Protein AF-A0A7V6J2F7-F1 (afdb_m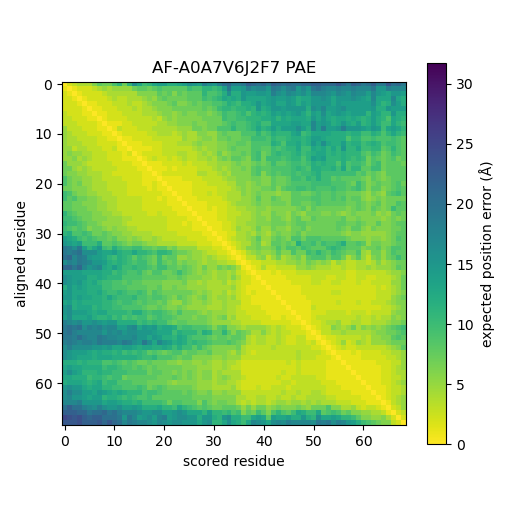onomer)

Solvent-accessible surface area (backbone atoms only — not comparable to full-atom values): 4022 Å² total; per-residue (Å²): 111,70,66,57,52,51,49,54,53,49,49,50,52,53,49,49,52,53,49,48,54,54,49,52,52,53,53,54,53,48,45,68,76,53,56,96,74,50,66,66,55,53,48,51,53,34,47,74,71,76,38,87,76,50,75,67,57,40,50,52,52,53,52,54,59,60,71,75,108

Foldseek 3Di:
DVVVVVVVVVCCVVCVVVVVVVVVVVVVVVCVVPPPDDLVNLQVVCVVVVHRDDPVVSVVVVVVVVVVD

Structure (mmCIF, N/CA/C/O backbone):
data_AF-A0A7V6J2F7-F1
#
_entry.id   AF-A0A7V6J2F7-F1
#
loop_
_atom_site.group_PDB
_atom_site.id
_atom_site.type_symbol
_atom_site.label_atom_id
_atom_site.label_alt_id
_atom_site.label_comp_id
_atom_site.label_asym_id
_atom_site.label_entity_id
_atom_site.label_seq_id
_atom_site.pdbx_PDB_ins_code
_atom_site.Cartn_x
_atom_site.Cartn_y
_atom_site.Cartn_z
_atom_site.occupancy
_atom_site.B_iso_or_equiv
_atom_site.auth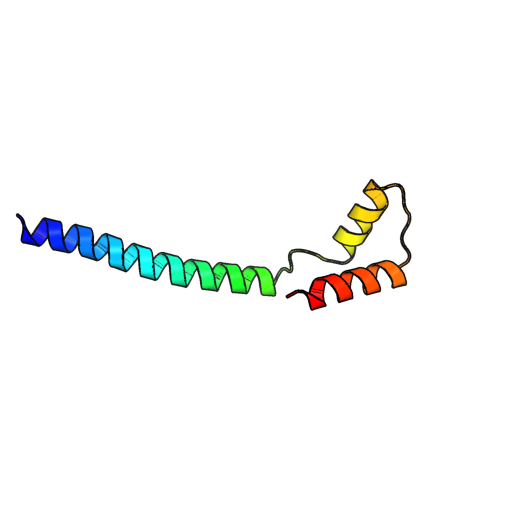_seq_id
_atom_site.auth_comp_id
_atom_site.auth_asym_id
_atom_site.auth_atom_id
_atom_site.pdbx_PDB_model_num
ATOM 1 N N . MET A 1 1 ? 27.234 -3.998 -36.113 1.00 77.69 1 MET A N 1
ATOM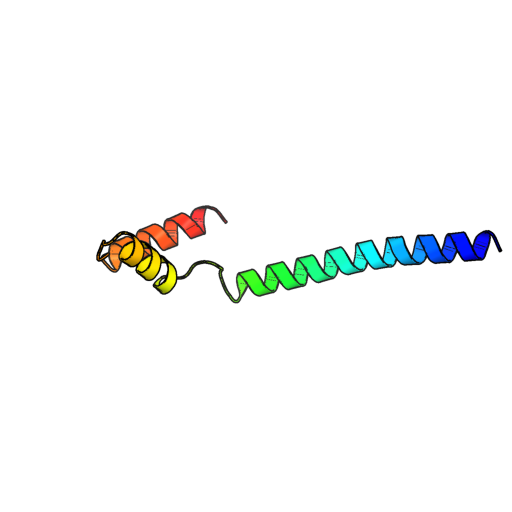 2 C CA . MET A 1 1 ? 27.186 -2.697 -35.403 1.00 77.69 1 MET A CA 1
ATOM 3 C C . MET A 1 1 ? 25.762 -2.183 -35.195 1.00 77.69 1 MET A C 1
ATOM 5 O O . MET A 1 1 ? 25.350 -2.098 -34.051 1.00 77.69 1 MET A O 1
ATOM 9 N N . LEU A 1 2 ? 24.984 -1.849 -36.236 1.00 82.12 2 LEU A N 1
ATOM 10 C CA . LEU A 1 2 ? 23.615 -1.308 -36.064 1.00 82.12 2 LEU A CA 1
ATOM 11 C C . LEU A 1 2 ? 22.605 -2.323 -35.492 1.00 82.12 2 LEU A C 1
ATOM 13 O O . LEU A 1 2 ? 21.797 -1.971 -34.640 1.00 82.12 2 LEU A O 1
ATOM 17 N N . ILE A 1 3 ? 22.682 -3.586 -35.923 1.00 88.19 3 ILE A N 1
ATOM 18 C CA . ILE A 1 3 ? 21.815 -4.679 -35.442 1.00 88.19 3 ILE A CA 1
ATOM 19 C C . ILE A 1 3 ? 22.073 -4.978 -33.957 1.00 88.19 3 ILE A C 1
ATOM 21 O O . ILE A 1 3 ? 21.129 -5.186 -33.201 1.00 88.19 3 ILE A O 1
ATOM 25 N N . ASP A 1 4 ? 23.335 -4.923 -33.526 1.00 88.94 4 ASP A N 1
ATOM 26 C CA . ASP A 1 4 ? 23.733 -5.158 -32.132 1.00 88.94 4 ASP A CA 1
ATOM 27 C C . ASP A 1 4 ? 23.168 -4.077 -31.202 1.00 88.94 4 ASP A C 1
ATOM 29 O O . ASP A 1 4 ? 22.652 -4.378 -30.128 1.00 88.94 4 ASP A O 1
ATOM 33 N N . ILE A 1 5 ? 23.195 -2.816 -31.650 1.00 88.19 5 ILE A N 1
ATOM 34 C CA . ILE A 1 5 ? 22.594 -1.684 -30.931 1.00 88.19 5 ILE A CA 1
ATOM 35 C C . ILE A 1 5 ? 21.071 -1.855 -30.849 1.00 88.19 5 ILE A C 1
ATOM 37 O O . ILE A 1 5 ? 20.482 -1.636 -29.792 1.00 88.19 5 ILE A O 1
ATOM 41 N N . LEU A 1 6 ? 20.428 -2.291 -31.936 1.00 87.75 6 LEU A N 1
ATOM 42 C CA . LEU A 1 6 ? 18.982 -2.507 -31.968 1.00 87.75 6 LEU A CA 1
ATOM 43 C C . LEU A 1 6 ? 18.545 -3.634 -31.017 1.00 87.75 6 LEU A C 1
ATOM 45 O O . LEU A 1 6 ? 17.549 -3.491 -30.309 1.00 87.75 6 LEU A O 1
ATOM 49 N N . LEU A 1 7 ? 19.313 -4.726 -30.954 1.00 89.00 7 LEU A N 1
ATOM 50 C CA . LEU A 1 7 ? 19.089 -5.830 -30.017 1.00 89.00 7 LEU A CA 1
ATOM 51 C C . LEU A 1 7 ? 19.342 -5.417 -28.564 1.00 89.00 7 LEU A C 1
ATOM 53 O O . LEU A 1 7 ? 18.566 -5.796 -27.690 1.00 89.00 7 LEU A O 1
ATOM 57 N N . ALA A 1 8 ? 20.373 -4.610 -28.299 1.00 89.00 8 ALA A N 1
ATOM 58 C CA . ALA A 1 8 ? 20.647 -4.094 -26.959 1.00 89.00 8 ALA A CA 1
ATOM 59 C C . ALA A 1 8 ? 19.509 -3.190 -26.450 1.00 89.00 8 ALA A C 1
ATOM 61 O O . ALA A 1 8 ? 19.036 -3.351 -25.324 1.00 89.00 8 ALA A O 1
ATOM 62 N N . VAL A 1 9 ? 19.014 -2.281 -27.297 1.00 91.81 9 VAL A N 1
ATOM 63 C CA . VAL A 1 9 ? 17.883 -1.398 -26.966 1.00 91.81 9 VAL A CA 1
ATOM 64 C C . VAL A 1 9 ? 16.578 -2.191 -26.845 1.00 91.81 9 VAL A C 1
ATOM 66 O O . VAL A 1 9 ? 15.820 -1.989 -25.895 1.00 91.81 9 VAL A O 1
ATOM 69 N N . GLY A 1 10 ? 16.329 -3.136 -27.754 1.00 91.38 10 GLY A N 1
ATOM 70 C CA . GLY A 1 10 ? 15.166 -4.023 -27.694 1.00 91.38 10 GLY A CA 1
ATOM 71 C C . GLY A 1 10 ? 15.153 -4.887 -26.431 1.00 91.38 10 GLY A C 1
ATOM 72 O O . GLY A 1 10 ? 14.128 -4.975 -25.757 1.00 91.38 10 GLY A O 1
ATOM 73 N N . GLY A 1 11 ? 16.299 -5.458 -26.052 1.00 91.50 11 GLY A N 1
ATOM 74 C CA . GLY A 1 11 ? 16.463 -6.236 -24.824 1.00 91.50 11 GLY A CA 1
ATOM 75 C C . GLY A 1 11 ? 16.217 -5.413 -23.559 1.00 91.50 11 GLY A C 1
ATOM 76 O O . GLY A 1 11 ? 15.551 -5.893 -22.643 1.00 91.50 11 GLY A O 1
ATOM 77 N N . LEU A 1 12 ? 16.668 -4.154 -23.524 1.00 92.00 12 LEU A N 1
ATOM 78 C CA . LEU A 1 12 ? 16.382 -3.234 -22.417 1.00 92.00 12 LEU A CA 1
ATOM 79 C C . LEU A 1 12 ? 14.895 -2.883 -22.313 1.00 92.00 12 LEU A C 1
ATOM 81 O O . LEU A 1 12 ? 14.352 -2.863 -21.209 1.00 92.00 12 LEU A O 1
ATOM 85 N N . LEU A 1 13 ? 14.220 -2.648 -23.439 1.00 93.69 13 LEU A N 1
ATOM 86 C CA . LEU A 1 13 ? 12.782 -2.369 -23.450 1.00 93.69 13 LEU A CA 1
ATOM 87 C C . LEU A 1 13 ? 11.971 -3.585 -22.993 1.00 93.69 13 LEU A C 1
ATOM 89 O O . LEU A 1 13 ? 11.116 -3.464 -22.116 1.00 93.69 13 LEU A O 1
ATOM 93 N N . VAL A 1 14 ? 12.268 -4.766 -23.537 1.00 93.81 14 VAL A N 1
ATOM 94 C CA . VAL A 1 14 ? 11.582 -6.013 -23.168 1.00 93.81 14 VAL A CA 1
ATOM 95 C C . VAL A 1 14 ? 11.859 -6.374 -21.707 1.00 93.81 14 VAL A C 1
ATOM 97 O O . VAL A 1 14 ? 10.925 -6.682 -20.965 1.00 93.81 14 VAL A O 1
ATOM 100 N N . GLY A 1 15 ? 13.112 -6.267 -21.260 1.00 92.50 15 GLY A N 1
ATOM 101 C CA . GLY A 1 15 ? 13.503 -6.491 -19.868 1.00 92.50 15 GLY A CA 1
ATOM 102 C C . GLY A 1 15 ? 12.856 -5.497 -18.902 1.00 92.50 15 GLY A C 1
ATOM 103 O O . GLY A 1 15 ? 12.370 -5.901 -17.847 1.00 92.50 15 GLY A O 1
ATOM 104 N N . GLY A 1 16 ? 12.771 -4.217 -19.276 1.00 94.12 16 GLY A N 1
ATOM 105 C CA . GLY A 1 16 ? 12.108 -3.181 -18.483 1.00 94.12 16 GLY A CA 1
ATOM 106 C C . GLY A 1 16 ? 10.603 -3.416 -18.343 1.00 94.12 16 GLY A C 1
ATOM 107 O O . GLY A 1 16 ? 10.068 -3.339 -17.236 1.00 94.12 16 GLY A O 1
ATOM 108 N N . ILE A 1 17 ? 9.923 -3.777 -19.435 1.00 95.00 17 ILE A N 1
ATOM 109 C CA . ILE A 1 17 ? 8.486 -4.087 -19.421 1.00 95.00 17 ILE A CA 1
ATOM 110 C C . ILE A 1 17 ? 8.219 -5.332 -18.569 1.00 95.00 17 ILE A C 1
ATOM 112 O O . ILE A 1 17 ? 7.389 -5.289 -17.658 1.00 95.00 17 ILE A O 1
ATOM 116 N N . LEU A 1 18 ? 8.944 -6.427 -18.811 1.00 94.44 18 LEU A N 1
ATOM 117 C CA . LEU A 1 18 ? 8.787 -7.661 -18.036 1.00 94.44 18 LEU A CA 1
ATOM 118 C C . LEU A 1 18 ? 9.105 -7.438 -16.551 1.00 94.44 18 LEU A C 1
ATOM 120 O O . LEU A 1 18 ? 8.329 -7.850 -15.686 1.00 94.44 18 LEU A O 1
ATOM 124 N N . GLY A 1 19 ? 10.190 -6.725 -16.246 1.00 93.38 19 GLY A N 1
ATOM 125 C CA . GLY A 1 19 ? 10.581 -6.381 -14.881 1.00 93.38 19 GLY A CA 1
ATOM 126 C C . GLY A 1 19 ? 9.535 -5.530 -14.159 1.00 93.38 19 GLY A C 1
ATOM 127 O O . GLY A 1 19 ? 9.233 -5.790 -12.990 1.00 93.38 19 GLY A O 1
ATOM 128 N N . PHE A 1 20 ? 8.919 -4.566 -14.852 1.00 94.31 20 PHE A N 1
ATOM 129 C CA . PHE A 1 20 ? 7.850 -3.735 -14.298 1.00 94.31 20 PHE A CA 1
ATOM 130 C C . PHE A 1 20 ? 6.609 -4.560 -13.952 1.00 94.31 20 PHE A C 1
ATOM 132 O O . PHE A 1 20 ? 6.084 -4.450 -12.842 1.00 94.31 20 PHE A O 1
ATOM 139 N N . PHE A 1 21 ? 6.153 -5.420 -14.867 1.00 94.31 21 PHE A N 1
ATOM 140 C CA . PHE A 1 21 ? 4.967 -6.247 -14.637 1.00 94.31 21 PHE A CA 1
ATOM 141 C C . PHE A 1 21 ? 5.165 -7.250 -13.495 1.00 94.31 21 PHE A C 1
ATOM 143 O O . PHE A 1 21 ? 4.284 -7.384 -12.638 1.00 94.31 21 PHE A O 1
ATOM 150 N N . ILE A 1 22 ? 6.326 -7.908 -13.438 1.00 93.69 22 ILE A N 1
ATOM 151 C CA . ILE A 1 22 ? 6.663 -8.843 -12.356 1.00 93.69 22 ILE A CA 1
ATOM 152 C C . ILE A 1 22 ? 6.713 -8.105 -11.018 1.00 93.69 22 ILE A C 1
ATOM 154 O O . ILE A 1 22 ? 6.041 -8.507 -10.065 1.00 93.69 22 ILE A O 1
ATOM 158 N N . SER A 1 23 ? 7.450 -6.993 -10.957 1.00 93.31 23 SER A N 1
ATOM 159 C CA . SER A 1 23 ? 7.566 -6.188 -9.740 1.00 93.31 23 SER A CA 1
ATOM 160 C C . SER A 1 23 ? 6.196 -5.704 -9.277 1.00 93.31 23 SER A C 1
ATOM 162 O O . SER A 1 23 ? 5.845 -5.886 -8.112 1.00 93.31 23 SER A O 1
ATOM 164 N N . ARG A 1 24 ? 5.361 -5.188 -10.187 1.00 91.38 24 ARG A N 1
ATOM 165 C CA . ARG A 1 24 ? 3.994 -4.750 -9.877 1.00 91.38 24 ARG A CA 1
ATOM 166 C C . ARG A 1 24 ? 3.170 -5.862 -9.229 1.00 91.38 24 ARG A C 1
ATOM 168 O O . ARG A 1 24 ? 2.509 -5.617 -8.220 1.00 91.38 24 ARG A O 1
ATOM 175 N N . ASN A 1 25 ? 3.215 -7.076 -9.776 1.00 90.31 25 ASN A N 1
ATOM 176 C CA . ASN A 1 25 ? 2.478 -8.206 -9.215 1.00 90.31 25 ASN A CA 1
ATOM 177 C C . ASN A 1 25 ? 2.997 -8.594 -7.818 1.00 90.31 25 ASN A C 1
ATOM 179 O O . ASN A 1 25 ? 2.206 -8.829 -6.902 1.00 90.31 25 ASN A O 1
ATOM 183 N N . LEU A 1 26 ? 4.319 -8.599 -7.624 1.00 90.69 26 LEU A N 1
ATOM 184 C CA . LEU A 1 26 ? 4.939 -8.867 -6.323 1.00 90.69 26 LEU A CA 1
ATOM 185 C C . LEU A 1 26 ? 4.557 -7.813 -5.274 1.00 90.69 26 LEU A C 1
ATOM 187 O O . LEU A 1 26 ? 4.167 -8.176 -4.162 1.00 90.69 26 LEU A O 1
ATOM 191 N N . PHE A 1 27 ? 4.598 -6.527 -5.632 1.00 89.25 27 PHE A N 1
ATOM 192 C CA . PHE A 1 27 ? 4.188 -5.423 -4.759 1.00 89.25 27 PHE A CA 1
ATOM 193 C C . PHE A 1 27 ? 2.711 -5.521 -4.370 1.00 89.25 27 PHE A C 1
ATOM 195 O O . PHE A 1 27 ? 2.369 -5.416 -3.191 1.00 89.25 27 PHE A O 1
ATOM 202 N N . MET A 1 28 ? 1.828 -5.782 -5.337 1.00 86.31 28 MET A N 1
ATOM 203 C CA . MET A 1 28 ? 0.396 -5.969 -5.079 1.00 86.31 28 MET A CA 1
ATOM 204 C C . MET A 1 28 ? 0.133 -7.157 -4.150 1.00 86.31 28 MET A C 1
ATOM 206 O O . MET A 1 28 ? -0.677 -7.056 -3.226 1.00 86.31 28 MET A O 1
ATOM 210 N N . ASN A 1 29 ? 0.837 -8.272 -4.348 1.00 87.75 29 ASN A N 1
ATOM 211 C CA . ASN A 1 29 ? 0.712 -9.442 -3.483 1.00 87.75 29 ASN A CA 1
ATOM 212 C C . ASN A 1 29 ? 1.233 -9.176 -2.065 1.00 87.75 29 ASN A C 1
ATOM 214 O O . ASN A 1 29 ? 0.609 -9.628 -1.104 1.00 87.75 29 ASN A O 1
ATOM 218 N N . GLN A 1 30 ? 2.316 -8.409 -1.909 1.00 86.38 30 GLN A N 1
ATOM 219 C CA . GLN A 1 30 ? 2.787 -7.984 -0.587 1.00 86.38 30 GLN A CA 1
ATOM 220 C C . GLN A 1 30 ? 1.775 -7.083 0.127 1.00 86.38 30 GLN A C 1
ATOM 222 O O . GLN A 1 30 ? 1.464 -7.346 1.285 1.00 86.38 30 GLN A O 1
ATOM 227 N N . MET A 1 31 ? 1.191 -6.096 -0.558 1.00 82.88 31 MET A N 1
ATOM 228 C CA . MET A 1 31 ? 0.164 -5.215 0.025 1.00 82.88 31 MET A CA 1
ATOM 229 C C . MET A 1 31 ? -1.121 -5.952 0.418 1.00 82.88 31 MET A C 1
ATOM 231 O O . MET A 1 31 ? -1.849 -5.513 1.307 1.00 82.88 31 MET A O 1
ATOM 235 N N . LYS A 1 32 ? -1.437 -7.071 -0.243 1.00 80.25 32 LYS A N 1
ATOM 236 C CA . LYS A 1 32 ? -2.552 -7.941 0.163 1.00 80.25 32 LYS A CA 1
ATOM 237 C C . LYS A 1 32 ? -2.231 -8.732 1.432 1.00 80.25 32 LYS A C 1
ATOM 239 O O . LYS A 1 32 ? -3.119 -8.892 2.260 1.00 80.25 32 LYS A O 1
ATOM 244 N N . LYS A 1 33 ? -0.992 -9.216 1.578 1.00 82.44 33 LYS A N 1
ATOM 245 C CA . LYS A 1 33 ? -0.544 -9.982 2.755 1.00 82.44 33 LYS A CA 1
ATOM 246 C C . LYS A 1 33 ? -0.321 -9.096 3.986 1.00 82.44 33 LYS A C 1
ATOM 248 O O . LYS A 1 33 ? -0.679 -9.499 5.083 1.00 82.44 33 LYS A O 1
ATOM 253 N N . ASN A 1 34 ? 0.229 -7.897 3.793 1.00 81.81 34 ASN A N 1
ATOM 254 C CA . ASN A 1 34 ? 0.460 -6.892 4.829 1.00 81.81 34 ASN A CA 1
ATOM 255 C C . ASN A 1 34 ? -0.293 -5.608 4.448 1.00 81.81 34 ASN A C 1
ATOM 257 O O . ASN A 1 34 ? 0.276 -4.753 3.762 1.00 81.81 34 ASN A O 1
ATOM 261 N N . PRO A 1 35 ? -1.581 -5.480 4.821 1.00 78.31 35 PRO A N 1
ATOM 262 C CA . PRO A 1 35 ? -2.368 -4.310 4.464 1.00 78.31 35 PRO A CA 1
ATOM 263 C C . PRO A 1 35 ? -1.743 -3.040 5.059 1.00 78.31 35 PRO A C 1
ATOM 265 O O . PRO A 1 35 ? -1.295 -3.058 6.208 1.00 78.31 35 PRO A O 1
ATOM 268 N N . PRO A 1 36 ? -1.735 -1.925 4.309 1.00 79.06 36 PRO A N 1
ATOM 269 C CA . PRO A 1 36 ? -1.076 -0.692 4.733 1.00 79.06 36 PRO A CA 1
ATOM 270 C C . PRO A 1 36 ? -1.746 -0.032 5.943 1.00 79.06 36 PRO A C 1
ATOM 272 O O . PRO A 1 36 ? -1.130 0.809 6.580 1.00 79.06 36 PRO A O 1
ATOM 275 N N . ILE A 1 37 ? -2.995 -0.389 6.268 1.00 84.81 37 ILE A N 1
ATOM 276 C CA . ILE A 1 37 ? -3.734 0.136 7.418 1.00 84.81 37 ILE A CA 1
ATOM 277 C C . ILE A 1 37 ? -4.283 -1.041 8.226 1.00 84.81 37 ILE A C 1
ATOM 279 O O . ILE A 1 37 ? -4.959 -1.917 7.691 1.00 84.81 37 ILE A O 1
ATOM 283 N N . ASN A 1 38 ? -4.004 -1.043 9.529 1.00 86.62 38 ASN A N 1
ATOM 284 C CA . ASN A 1 38 ? -4.538 -1.998 10.499 1.00 86.62 38 ASN A CA 1
ATOM 285 C C . ASN A 1 38 ? -5.155 -1.258 11.703 1.00 86.62 38 ASN A C 1
ATOM 287 O O . ASN A 1 38 ? -4.989 -0.047 11.862 1.00 86.62 38 ASN A O 1
ATOM 291 N N . GLU A 1 39 ? -5.849 -1.982 12.584 1.00 88.44 39 GLU A N 1
ATOM 292 C CA . GLU A 1 39 ? -6.516 -1.409 13.765 1.00 88.44 39 GLU A CA 1
ATOM 293 C C . GLU A 1 39 ? -5.553 -0.657 14.704 1.00 88.44 39 GLU A C 1
ATOM 295 O O . GLU A 1 39 ? 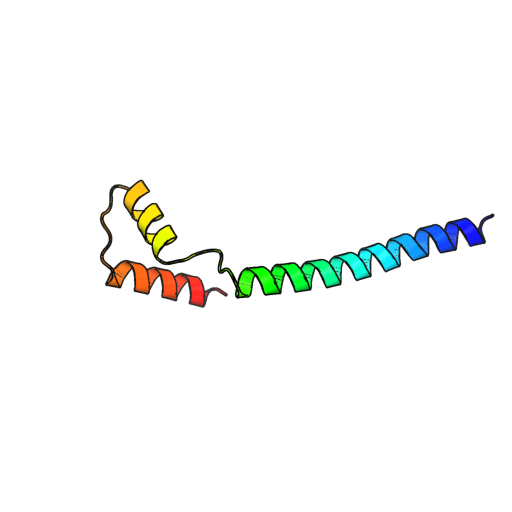-5.916 0.374 15.274 1.00 88.44 39 GLU A O 1
ATOM 300 N N . LYS A 1 40 ? -4.303 -1.129 14.835 1.00 89.00 40 LYS A N 1
ATOM 301 C CA . LYS A 1 40 ? -3.273 -0.482 15.666 1.00 89.00 40 LYS A CA 1
ATOM 302 C C . LYS A 1 40 ? -2.841 0.863 15.082 1.00 89.00 40 LYS A C 1
ATOM 304 O O . LYS A 1 40 ? -2.682 1.814 15.841 1.00 89.00 40 LYS A O 1
ATOM 309 N N . MET A 1 41 ? -2.691 0.964 13.761 1.00 89.81 41 MET A N 1
ATOM 310 C CA . MET A 1 41 ? -2.395 2.226 13.073 1.00 89.81 41 MET A CA 1
ATOM 311 C C . MET A 1 41 ? -3.542 3.219 13.208 1.00 89.81 41 MET A C 1
ATO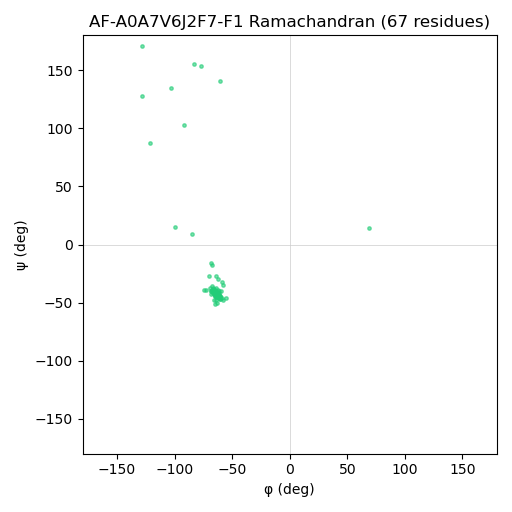M 313 O O . MET A 1 41 ? -3.296 4.378 13.524 1.00 89.81 41 MET A O 1
ATOM 317 N N . ILE A 1 42 ? -4.788 2.766 13.047 1.00 91.75 42 ILE A N 1
ATOM 318 C CA . ILE A 1 42 ? -5.968 3.616 13.261 1.00 91.75 42 ILE A CA 1
ATOM 319 C C . ILE A 1 42 ? -5.986 4.122 14.708 1.00 91.75 42 ILE A C 1
ATOM 321 O O . ILE A 1 42 ? -6.176 5.311 14.953 1.00 91.75 42 ILE A O 1
ATOM 325 N N . ARG A 1 43 ? -5.711 3.251 15.684 1.00 92.00 43 ARG A N 1
ATOM 326 C CA . ARG A 1 43 ? -5.602 3.651 17.091 1.00 92.00 43 ARG A CA 1
ATOM 327 C C . ARG A 1 43 ? -4.492 4.676 17.314 1.00 92.00 43 ARG A C 1
ATOM 329 O O . ARG A 1 43 ? -4.740 5.682 17.969 1.00 92.00 43 ARG A O 1
ATOM 336 N N . ALA A 1 44 ? -3.301 4.445 16.767 1.00 92.19 44 ALA A N 1
ATOM 337 C CA . ALA A 1 44 ? -2.188 5.385 16.855 1.00 92.19 44 ALA A CA 1
ATOM 338 C C . ALA A 1 44 ? -2.542 6.742 16.225 1.00 92.19 44 ALA A C 1
ATOM 340 O O . ALA A 1 44 ? -2.233 7.773 16.811 1.00 92.19 44 ALA A O 1
ATOM 341 N N . MET A 1 45 ? -3.257 6.747 15.098 1.00 90.88 45 MET A N 1
ATOM 342 C CA . MET A 1 45 ? -3.762 7.962 14.455 1.00 90.88 45 MET A CA 1
ATOM 343 C C . MET A 1 45 ? -4.717 8.736 15.374 1.00 90.88 45 MET A C 1
ATOM 345 O O . MET A 1 45 ? -4.546 9.936 15.562 1.00 90.88 45 MET A O 1
ATOM 349 N N . PHE A 1 46 ? -5.684 8.069 16.010 1.00 92.50 46 PHE A N 1
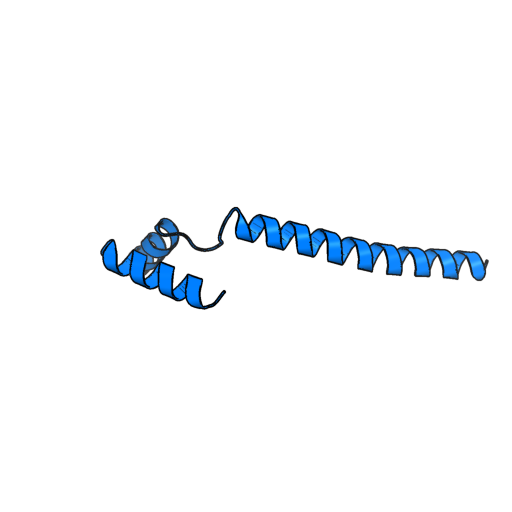ATOM 350 C CA . PHE A 1 46 ? -6.568 8.730 16.979 1.00 92.50 46 PHE A CA 1
ATOM 351 C C . PHE A 1 46 ? -5.811 9.277 18.191 1.00 92.50 46 PHE A C 1
ATOM 353 O O . PHE A 1 46 ? -6.076 10.403 18.615 1.00 92.50 46 PHE A O 1
ATOM 360 N N . LEU A 1 47 ? -4.847 8.514 18.710 1.00 92.31 47 LEU A N 1
ATOM 361 C CA . LEU A 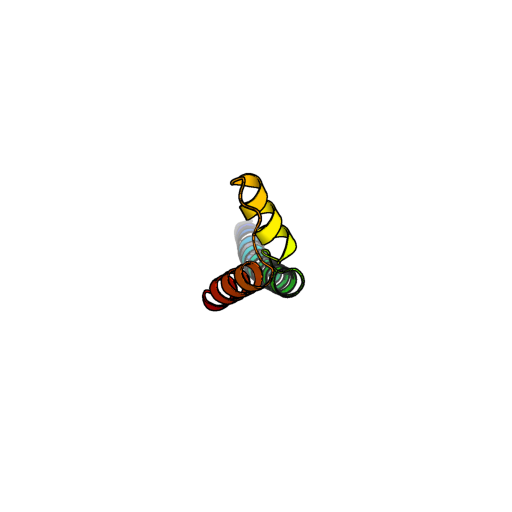1 47 ? -4.017 8.941 19.835 1.00 92.31 47 LEU A CA 1
ATOM 362 C C . LEU A 1 47 ? -3.152 10.160 19.483 1.00 92.31 47 LEU A C 1
ATOM 364 O O . LEU A 1 47 ? -3.024 11.053 20.315 1.00 92.31 47 LEU A O 1
ATOM 368 N N . GLN A 1 48 ? -2.627 10.246 18.254 1.00 92.31 48 GLN A N 1
ATOM 369 C CA . GLN A 1 48 ? -1.903 11.431 17.763 1.00 92.31 48 GLN A CA 1
ATOM 370 C C . GLN A 1 48 ? -2.790 12.682 17.722 1.00 92.31 48 GLN A C 1
ATOM 372 O O . GLN A 1 48 ? -2.305 13.788 17.929 1.00 92.31 48 GLN A O 1
ATOM 377 N N . MET A 1 49 ? -4.097 12.514 17.520 1.00 93.19 49 MET A N 1
ATOM 378 C CA . MET A 1 49 ? -5.078 13.602 17.581 1.00 93.19 49 MET A CA 1
ATOM 379 C C . MET A 1 49 ? -5.575 13.890 19.009 1.00 93.19 49 MET A C 1
ATOM 381 O O . MET A 1 49 ? -6.562 14.604 19.182 1.00 93.19 49 MET A O 1
ATOM 385 N N . GLY A 1 50 ? -4.968 13.289 20.040 1.00 91.62 50 GLY A N 1
ATOM 386 C CA . GLY A 1 50 ? -5.396 13.442 21.434 1.00 91.62 5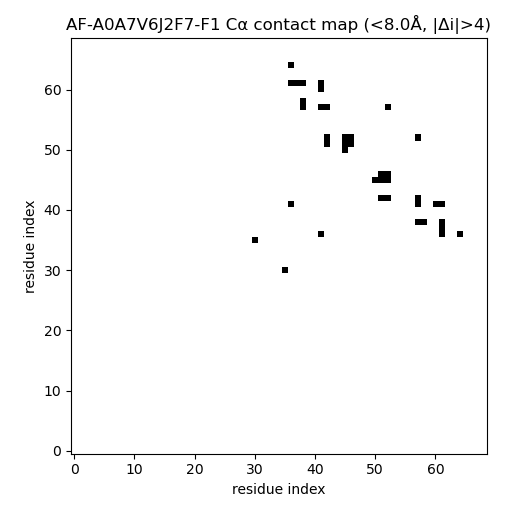0 GLY A CA 1
ATOM 387 C C . GLY A 1 50 ? -6.746 12.791 21.747 1.00 91.62 50 GLY A C 1
ATOM 388 O O . GLY A 1 50 ? -7.342 13.066 22.788 1.00 91.62 50 GLY A O 1
ATOM 389 N N . ARG A 1 51 ? -7.259 11.925 20.863 1.00 89.88 51 ARG A N 1
ATOM 390 C CA . ARG A 1 51 ? -8.526 11.215 21.068 1.00 89.88 51 ARG A CA 1
ATOM 391 C C . ARG A 1 51 ? -8.260 9.776 21.486 1.00 89.88 51 ARG A C 1
ATOM 393 O O . ARG A 1 51 ? -7.473 9.072 20.864 1.00 89.88 51 ARG A O 1
ATOM 400 N N . LYS A 1 52 ? -8.975 9.306 22.510 1.00 90.38 52 LYS A N 1
ATOM 401 C CA . LYS A 1 52 ? -9.009 7.887 22.886 1.00 90.38 52 LYS A CA 1
ATOM 402 C C . LYS A 1 52 ? -10.180 7.213 22.153 1.00 90.38 52 LYS A C 1
ATOM 404 O O . LYS A 1 52 ? -11.323 7.441 22.545 1.00 90.38 52 LYS A O 1
ATOM 409 N N . PRO A 1 53 ? -9.938 6.452 21.072 1.00 90.25 53 PRO A N 1
ATOM 410 C CA . PRO A 1 53 ? -11.013 5.847 20.288 1.00 90.25 53 PRO A CA 1
ATOM 411 C C . PRO A 1 53 ? -11.600 4.616 20.993 1.00 90.25 53 PRO A C 1
ATOM 413 O O . PRO A 1 53 ? -10.897 3.938 21.747 1.00 90.25 53 PRO A O 1
ATOM 416 N N . SER A 1 54 ? -12.866 4.289 20.712 1.00 92.25 54 SER A N 1
ATOM 417 C CA . SER A 1 54 ? -13.452 2.992 21.085 1.00 92.25 54 SER A CA 1
ATOM 418 C C . SER A 1 54 ? -13.110 1.903 20.057 1.00 92.25 54 SER A C 1
ATOM 420 O O . SER A 1 54 ? -12.909 2.189 18.876 1.00 92.25 54 SER A O 1
ATOM 422 N N . GLU A 1 55 ? -13.112 0.630 20.465 1.00 90.94 55 GLU A N 1
ATOM 423 C CA . GLU A 1 55 ? -12.890 -0.504 19.543 1.00 90.94 55 GLU A CA 1
ATOM 424 C C . GLU A 1 55 ? -13.931 -0.555 18.411 1.00 90.94 55 GLU A C 1
ATOM 426 O O . GLU A 1 55 ? -13.629 -0.928 17.278 1.00 90.94 55 GLU A O 1
ATOM 431 N N . THR A 1 56 ? -15.163 -0.123 18.692 1.00 91.75 56 THR A N 1
ATOM 432 C CA . THR A 1 56 ? -16.235 -0.026 17.694 1.00 91.75 56 THR A CA 1
ATOM 433 C C . THR A 1 56 ? -15.946 1.040 16.640 1.00 91.75 56 THR A C 1
ATOM 435 O O . THR A 1 56 ? -16.132 0.779 15.452 1.00 91.75 56 THR A O 1
ATOM 438 N N . GLN A 1 57 ? -15.432 2.206 17.045 1.00 90.00 57 GLN A N 1
ATOM 439 C CA . GLN A 1 57 ? -15.024 3.272 16.125 1.00 90.00 57 GLN A CA 1
ATOM 440 C C . GLN A 1 57 ? -13.824 2.849 15.276 1.00 90.00 57 GLN A C 1
ATOM 442 O O . GLN A 1 57 ? -13.824 3.080 14.069 1.00 90.00 57 GLN A O 1
ATOM 447 N N . ILE A 1 58 ? -12.836 2.173 15.873 1.00 92.44 58 ILE A N 1
ATOM 448 C CA . ILE A 1 58 ? -11.679 1.640 15.137 1.00 92.44 58 ILE A CA 1
ATOM 449 C C . ILE A 1 58 ? -12.150 0.684 14.035 1.00 92.44 58 ILE A C 1
ATOM 451 O O . ILE A 1 58 ? -11.743 0.832 12.883 1.00 92.44 58 ILE A O 1
ATOM 455 N N . ARG A 1 59 ? -13.054 -0.251 14.355 1.00 92.25 59 ARG A N 1
ATOM 456 C CA . ARG A 1 59 ? -13.615 -1.196 13.376 1.00 92.25 59 ARG A CA 1
ATOM 457 C C . ARG A 1 59 ? -14.439 -0.512 12.287 1.00 92.25 59 ARG A C 1
ATOM 459 O O . ARG A 1 59 ? -14.334 -0.898 11.127 1.00 92.25 59 ARG A O 1
ATOM 466 N N . GLN A 1 60 ? -15.232 0.506 12.629 1.00 92.38 60 GLN A N 1
ATOM 467 C CA . GLN A 1 60 ? -15.984 1.288 11.640 1.00 92.38 60 GLN A CA 1
ATOM 468 C C . GLN A 1 60 ? -15.054 1.976 10.635 1.00 92.38 60 GLN A C 1
ATOM 470 O O . GLN A 1 60 ? -15.289 1.880 9.432 1.00 92.38 60 GLN A O 1
ATOM 475 N N . VAL A 1 61 ? -13.974 2.596 11.118 1.00 90.31 61 VAL A N 1
ATOM 476 C CA . VAL A 1 61 ? -12.972 3.254 10.264 1.00 90.31 61 VAL A CA 1
ATOM 477 C C . VAL A 1 61 ? -12.183 2.235 9.438 1.00 90.31 61 VAL A C 1
ATOM 479 O O . VAL A 1 61 ? -11.936 2.447 8.255 1.00 90.31 61 VAL A O 1
ATOM 482 N N . MET A 1 62 ? -11.823 1.090 10.019 1.00 89.69 62 MET A N 1
ATOM 483 C CA . MET A 1 62 ? -11.144 0.009 9.294 1.00 89.69 62 MET A CA 1
ATOM 484 C C . MET A 1 62 ? -12.017 -0.503 8.135 1.00 89.69 62 MET A C 1
ATOM 486 O O . MET A 1 62 ? -11.561 -0.625 6.997 1.00 89.69 62 MET A O 1
ATOM 490 N N . ASN A 1 63 ? -13.312 -0.700 8.394 1.00 89.31 63 ASN A N 1
ATOM 491 C CA . ASN A 1 63 ? -14.275 -1.125 7.382 1.00 89.31 63 ASN A CA 1
ATOM 492 C C . ASN A 1 63 ? -14.518 -0.061 6.302 1.00 89.31 63 ASN A C 1
ATOM 494 O O . ASN A 1 63 ? -14.706 -0.423 5.140 1.00 89.31 63 ASN A O 1
ATOM 498 N N . SER A 1 64 ? -14.504 1.233 6.644 1.00 87.69 64 SER A N 1
ATOM 499 C CA . SER A 1 64 ? -14.612 2.297 5.638 1.00 87.69 64 SER A CA 1
ATOM 500 C C . SER A 1 64 ? -13.363 2.369 4.760 1.00 87.69 64 SER A C 1
ATOM 502 O O . SER A 1 64 ? -13.492 2.527 3.553 1.00 87.69 64 SER A O 1
ATOM 504 N N . MET A 1 65 ? -12.168 2.160 5.323 1.00 83.31 65 MET A N 1
ATOM 505 C CA . MET A 1 65 ? -10.917 2.098 4.552 1.00 83.31 65 MET A CA 1
ATOM 506 C C . MET A 1 65 ? -10.886 0.904 3.586 1.00 83.31 65 MET A C 1
ATOM 508 O O . MET A 1 65 ? -10.456 1.048 2.445 1.00 83.31 65 MET A O 1
ATOM 512 N N . ASN A 1 66 ? -11.406 -0.257 3.997 1.00 77.06 66 ASN A N 1
ATOM 513 C CA . ASN A 1 66 ? -11.502 -1.432 3.122 1.00 77.06 66 ASN A CA 1
ATOM 514 C C . ASN A 1 66 ? -12.534 -1.284 1.998 1.00 77.06 66 ASN A C 1
ATOM 516 O O . ASN A 1 66 ? -12.376 -1.910 0.953 1.00 77.06 66 ASN A O 1
ATOM 520 N N . LYS A 1 67 ? -13.580 -0.470 2.191 1.00 66.12 67 LYS A N 1
ATOM 521 C CA . LYS A 1 67 ? -14.592 -0.199 1.155 1.00 66.12 67 LYS A CA 1
ATOM 522 C C . LYS A 1 67 ? -14.056 0.611 -0.029 1.00 66.12 67 LYS A C 1
ATOM 524 O O . LYS A 1 67 ? -14.712 0.638 -1.063 1.00 66.12 67 LYS A O 1
ATOM 529 N N . HIS A 1 68 ? -12.899 1.254 0.115 1.00 59.12 68 HIS A N 1
ATOM 530 C CA . HIS A 1 68 ? -12.261 2.049 -0.938 1.00 59.12 68 HIS A CA 1
ATOM 531 C C . HIS A 1 68 ? -11.137 1.301 -1.677 1.00 59.12 68 HIS A C 1
ATOM 533 O O . HIS A 1 68 ? -10.324 1.941 -2.342 1.00 59.12 68 HIS A O 1
ATOM 539 N N . LYS A 1 69 ? -11.061 -0.029 -1.536 1.00 54.25 69 LYS A N 1
ATOM 540 C CA . LYS A 1 69 ? -10.055 -0.871 -2.194 1.00 54.25 69 LYS A CA 1
ATOM 541 C C . LYS A 1 69 ? -10.514 -1.389 -3.553 1.00 54.25 69 LYS A C 1
ATOM 543 O O . LYS A 1 69 ? -11.719 -1.688 -3.687 1.00 54.25 69 LYS A O 1
#

Radius of gyration: 22.03 Å; Cα contacts (8 Å, |Δi|>4): 20; chains: 1; bounding box: 43×24×59 Å

Secondary structure (DSSP, 8-state):
-HHHHHHHHHHHHHHHHHHHHHHHHHHHHHHHHS-S--HHHHHHHHHHTT----HHHHHHHHHHHHTT-

Nearest PDB structures (foldseek):
  2kuh-assembly1_A  TM=6.236E-01  e=2.389E+00  Homo sapiens
  8duj-assembly1_I  TM=5.218E-01  e=2.076E+00  Homo sapiens
  7yv9-assembly1_C  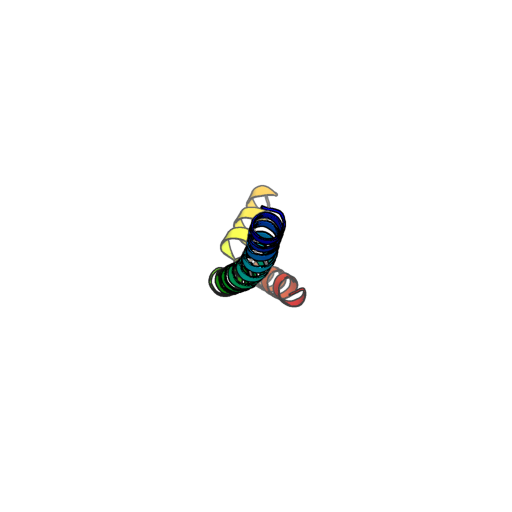TM=6.455E-01  e=3.639E+00  Mus musculus

Sequence (69 aa):
MLIDILLAVGGLLVGGILGFFISRNLFMNQMKKNPPINEKMIRAMFLQMGRKPSETQIRQVMNSMNKHK

pLDDT: mean 88.03, std 7.45, range [54.25, 95.0]

Mean predicted aligned error: 7.14 Å